Protein AF-A0A329MMB2-F1 (afdb_monomer)

Solvent-accessible surface area (backbone atoms only — not comparable to full-atom values): 5729 Å² total; per-residue (Å²): 140,61,60,68,58,57,50,53,51,51,48,53,54,57,24,58,40,92,62,51,73,84,52,43,76,79,70,34,66,76,32,42,66,60,53,67,73,36,66,72,32,73,73,44,34,53,77,32,51,30,72,44,97,88,69,50,75,46,72,27,49,34,32,33,62,42,69,69,101,70,48,25,33,40,25,25,41,86,37,25,74,76,40,34,66,47,79,62,45,78,42,63,74,73,66,49,98,90,85

Mean predicted aligned error: 3.73 Å

Secondary structure (DSSP, 8-state):
--HHHHHHHHHHHHHHSS--S--HHHH-TT-BPPPHHHHH-HHHHHTTEEE-TTS-EEE--EEEEE-SSS-EEEEEEEEGGGTEEEEEEEESPPP-TT-

pLDDT: mean 92.43, std 6.93, range [55.69, 97.94]

Radius of gyration: 13.41 Å; Cα contacts (8 Å, |Δi|>4): 160; chains: 1; bounding box: 36×26×33 Å

Sequence (99 aa):
MVQVLIRLQRMNVYFGDDDTDYNPQKLGFNARTESETVQQNPELKKLRKFRMPSGETEYFFDHIGFTGNYCGRIHFLPNKANKKCCIGYIGKHLKTKRF

Nearest PDB structures (foldseek):
  5ejk-assembly1_B  TM=3.476E-01  e=2.045E+00  Rous sarcoma virus - Prague C
  6u5v-assembly1_B  TM=2.923E-01  e=8.384E+00  Candida albicans

Organism: NCBI:txid450362

Foldseek 3Di:
DCFVVVLVVLLLVVLQDPDQDDDQVVSDQPKDFADPQQCVDPVSQVVQWAADPVRDIDGQRIWHWDDDPFTAIWGWARRSNVSDIGTRDDGHYGDDPVD

Structure (mmCIF, N/CA/C/O backbone):
data_AF-A0A329MMB2-F1
#
_entry.id   AF-A0A329MMB2-F1
#
loop_
_atom_site.group_PDB
_atom_site.id
_atom_site.type_symbol
_atom_site.label_atom_id
_atom_site.label_alt_id
_atom_site.label_comp_id
_atom_site.label_asym_id
_atom_site.label_entity_id
_atom_site.label_seq_id
_atom_site.pdbx_PDB_ins_code
_atom_site.Cartn_x
_atom_site.Cartn_y
_atom_site.Cartn_z
_atom_site.occupancy
_atom_site.B_iso_or_equiv
_atom_site.auth_seq_id
_atom_site.auth_comp_id
_atom_site.auth_asym_id
_atom_site.auth_atom_id
_atom_site.pdbx_PDB_model_num
ATOM 1 N N . MET A 1 1 ? -10.668 -2.129 -18.232 1.00 58.00 1 MET A N 1
ATOM 2 C CA . MET A 1 1 ? -10.299 -3.340 -17.463 1.00 58.00 1 MET A CA 1
ATOM 3 C C . MET A 1 1 ? -8.802 -3.426 -17.093 1.00 58.00 1 MET A C 1
ATOM 5 O O . MET A 1 1 ? -8.458 -4.257 -16.273 1.00 58.00 1 MET A O 1
ATOM 9 N N . VAL A 1 2 ? -7.911 -2.551 -17.598 1.00 81.62 2 VAL A N 1
ATOM 10 C CA . VAL A 1 2 ? -6.432 -2.709 -17.481 1.00 81.62 2 VAL A CA 1
ATOM 11 C C . VAL A 1 2 ? -5.780 -1.866 -16.355 1.00 81.62 2 VAL A C 1
ATOM 13 O O . VAL A 1 2 ? -4.575 -1.906 -16.133 1.00 81.62 2 VAL A O 1
ATOM 16 N N . GLN A 1 3 ? -6.562 -1.093 -15.594 1.00 89.00 3 GLN A N 1
ATOM 17 C CA . GLN A 1 3 ? -6.030 -0.073 -14.674 1.00 89.00 3 GLN A CA 1
ATOM 18 C C . GLN A 1 3 ? -5.229 -0.654 -13.493 1.00 89.00 3 GLN A C 1
ATOM 20 O O . GLN A 1 3 ? -4.197 -0.092 -13.124 1.00 89.00 3 GLN A O 1
ATOM 25 N N . VAL A 1 4 ? -5.668 -1.776 -12.915 1.00 91.94 4 VAL A N 1
ATOM 26 C CA . VAL A 1 4 ? -4.938 -2.443 -11.821 1.00 91.94 4 VAL A CA 1
ATOM 27 C C . VAL A 1 4 ? -3.590 -2.961 -12.322 1.00 91.94 4 VAL A C 1
ATOM 29 O O . VAL A 1 4 ? -2.569 -2.684 -11.702 1.00 91.94 4 VAL A O 1
ATOM 32 N N . LEU A 1 5 ? -3.565 -3.621 -13.485 1.00 93.25 5 LEU A N 1
ATOM 33 C CA . LEU A 1 5 ? -2.341 -4.177 -14.064 1.00 93.25 5 LE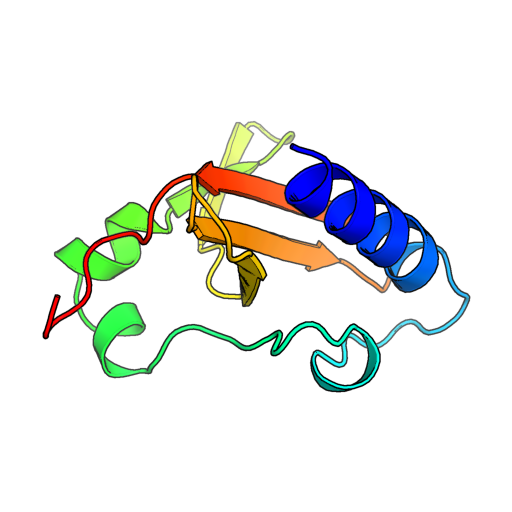U A CA 1
ATOM 34 C C . LEU A 1 5 ? -1.281 -3.099 -14.330 1.00 93.25 5 LEU A C 1
ATOM 36 O O . LEU A 1 5 ? -0.138 -3.273 -13.925 1.00 93.25 5 LEU A O 1
ATOM 40 N N . ILE A 1 6 ? -1.670 -1.963 -14.921 1.00 94.81 6 ILE A N 1
ATOM 41 C CA . ILE A 1 6 ? -0.758 -0.828 -15.180 1.00 94.81 6 ILE A CA 1
ATOM 42 C C . ILE A 1 6 ? -0.081 -0.354 -13.888 1.00 94.81 6 ILE A C 1
ATOM 44 O O . ILE A 1 6 ? 1.107 -0.036 -13.868 1.00 94.81 6 ILE A O 1
ATOM 48 N N . ARG A 1 7 ? -0.831 -0.324 -12.784 1.00 95.00 7 ARG A N 1
ATOM 49 C CA . ARG A 1 7 ? -0.315 0.101 -11.478 1.00 95.00 7 ARG A CA 1
ATOM 50 C C . ARG A 1 7 ? 0.628 -0.927 -10.881 1.00 95.00 7 ARG A C 1
ATOM 52 O O . ARG A 1 7 ? 1.692 -0.544 -10.414 1.00 95.00 7 ARG A O 1
ATOM 59 N N . LEU A 1 8 ? 0.282 -2.211 -10.959 1.00 95.69 8 LEU A N 1
ATOM 60 C CA . LEU A 1 8 ? 1.161 -3.294 -10.514 1.00 95.69 8 LEU A CA 1
ATOM 61 C C . LEU A 1 8 ? 2.472 -3.317 -11.309 1.00 95.69 8 LEU A C 1
ATOM 63 O O . LEU A 1 8 ? 3.538 -3.441 -10.716 1.00 95.69 8 LEU A O 1
ATOM 67 N N . GLN A 1 9 ? 2.415 -3.111 -12.627 1.00 96.06 9 GLN A N 1
ATOM 68 C CA . GLN A 1 9 ? 3.607 -2.994 -13.472 1.00 96.06 9 GLN A CA 1
ATOM 69 C C . GLN A 1 9 ? 4.468 -1.793 -13.069 1.00 96.06 9 GLN A C 1
ATOM 71 O O . GLN A 1 9 ? 5.676 -1.943 -12.886 1.00 96.06 9 GLN A O 1
ATOM 76 N N . ARG A 1 10 ? 3.863 -0.615 -12.857 1.00 96.19 10 ARG A N 1
ATOM 77 C CA . ARG A 1 10 ? 4.598 0.564 -12.378 1.00 96.19 10 ARG A CA 1
ATOM 78 C C . ARG A 1 10 ? 5.234 0.326 -11.013 1.00 96.19 10 ARG A C 1
ATOM 80 O O . ARG A 1 10 ? 6.388 0.699 -10.835 1.00 96.19 10 ARG A O 1
ATOM 87 N N . MET A 1 11 ? 4.506 -0.276 -10.072 1.00 96.50 11 MET A N 1
ATOM 88 C CA . MET A 1 11 ? 5.029 -0.620 -8.749 1.00 96.50 11 MET A CA 1
ATOM 89 C C . MET A 1 11 ? 6.203 -1.593 -8.868 1.00 96.50 11 MET A C 1
ATOM 91 O O . MET 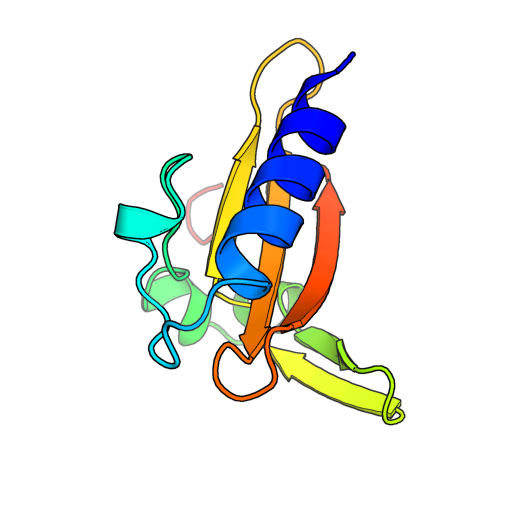A 1 11 ? 7.222 -1.364 -8.235 1.00 96.50 11 MET A O 1
ATOM 95 N N . ASN A 1 12 ? 6.110 -2.618 -9.719 1.00 96.00 12 ASN A N 1
ATOM 96 C CA . ASN A 1 12 ? 7.207 -3.561 -9.936 1.00 96.00 12 ASN A CA 1
ATOM 97 C C . ASN A 1 12 ? 8.474 -2.866 -10.459 1.00 96.00 12 ASN A C 1
ATOM 99 O O . ASN A 1 12 ? 9.558 -3.099 -9.937 1.00 96.00 12 ASN A O 1
ATOM 103 N N . VAL A 1 13 ? 8.331 -1.967 -11.441 1.00 96.19 13 VAL A N 1
ATOM 104 C CA . VAL A 1 13 ? 9.457 -1.169 -11.958 1.00 96.19 13 VAL A CA 1
ATOM 105 C C . VAL A 1 13 ? 10.021 -0.244 -10.879 1.00 96.19 13 VAL A C 1
ATOM 107 O O . VAL A 1 13 ? 11.225 -0.228 -10.664 1.00 96.19 13 VAL A O 1
ATOM 110 N N . TYR A 1 14 ? 9.159 0.510 -10.191 1.00 96.69 14 TYR A N 1
ATOM 111 C CA . TYR A 1 14 ? 9.576 1.464 -9.165 1.00 96.69 14 TYR A CA 1
ATOM 112 C C . TYR A 1 14 ? 10.280 0.768 -7.999 1.00 96.69 14 TYR A C 1
ATOM 114 O O . TYR A 1 14 ? 11.380 1.144 -7.629 1.00 96.69 14 TYR A O 1
ATOM 122 N N . PHE A 1 15 ? 9.697 -0.285 -7.424 1.00 95.88 15 PHE A N 1
ATOM 123 C CA . PHE A 1 15 ? 10.334 -0.972 -6.305 1.00 95.88 15 PHE A CA 1
ATOM 124 C C . PHE A 1 15 ? 11.598 -1.728 -6.731 1.00 95.88 15 PHE A C 1
ATOM 126 O O . PHE A 1 15 ? 12.518 -1.798 -5.925 1.00 95.88 15 PHE A O 1
ATOM 133 N N . GLY A 1 16 ? 11.689 -2.191 -7.981 1.00 94.19 16 GLY A N 1
ATOM 134 C CA . GLY A 1 16 ? 12.860 -2.883 -8.523 1.00 94.19 16 GLY A CA 1
ATOM 135 C C . GLY A 1 16 ? 14.077 -2.006 -8.846 1.00 94.19 16 GLY A C 1
ATOM 136 O O . GLY A 1 16 ? 15.153 -2.563 -9.065 1.00 94.19 16 GLY A O 1
ATOM 137 N N . ASP A 1 17 ? 13.931 -0.675 -8.888 1.00 91.75 17 ASP A N 1
ATOM 138 C CA . ASP A 1 17 ? 15.051 0.233 -9.177 1.00 91.75 17 ASP A CA 1
ATOM 139 C C . ASP A 1 17 ? 16.092 0.289 -8.032 1.00 91.75 17 ASP A C 1
ATOM 141 O O . ASP A 1 17 ? 15.868 -0.243 -6.939 1.00 91.75 17 ASP A O 1
ATOM 145 N N . ASP A 1 18 ? 17.253 0.897 -8.297 1.00 88.31 18 ASP A N 1
ATOM 146 C CA . ASP A 1 18 ? 18.383 0.963 -7.356 1.0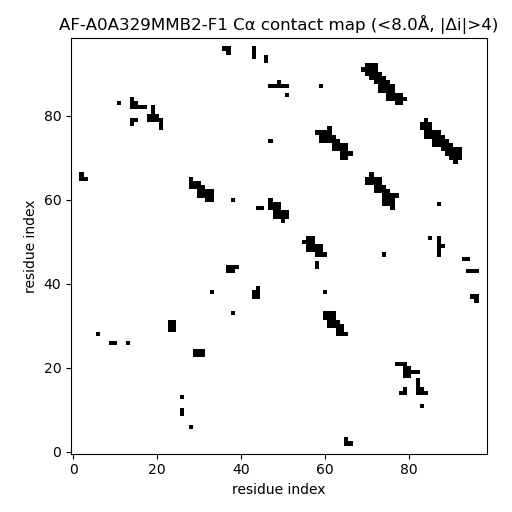0 88.31 18 ASP A CA 1
ATOM 147 C C . ASP A 1 18 ? 18.235 2.029 -6.252 1.00 88.31 18 ASP A C 1
ATOM 149 O O . ASP A 1 18 ? 19.076 2.087 -5.357 1.00 88.31 18 ASP A O 1
ATOM 153 N N . ASP A 1 19 ? 17.172 2.844 -6.267 1.00 87.38 19 ASP A N 1
ATOM 154 C CA . ASP A 1 19 ? 16.856 3.751 -5.157 1.00 87.38 19 ASP A CA 1
ATOM 155 C C . ASP A 1 19 ? 16.425 2.922 -3.938 1.00 87.38 19 ASP A C 1
ATOM 157 O O . ASP A 1 19 ? 15.625 1.986 -4.054 1.00 87.38 19 ASP A O 1
ATOM 161 N N . THR A 1 20 ? 16.952 3.253 -2.763 1.00 87.81 20 THR A N 1
ATOM 162 C CA . THR A 1 20 ? 16.616 2.582 -1.502 1.00 87.81 20 THR A CA 1
ATOM 163 C C . THR A 1 20 ? 15.497 3.284 -0.749 1.00 87.81 20 THR A C 1
ATOM 165 O O . THR A 1 20 ? 14.856 2.654 0.097 1.00 87.81 20 THR A O 1
ATOM 168 N N . ASP A 1 21 ? 15.220 4.548 -1.075 1.00 93.00 21 ASP A N 1
ATOM 169 C CA . ASP A 1 21 ? 14.284 5.382 -0.336 1.00 93.00 21 ASP A CA 1
ATOM 170 C C . ASP A 1 21 ? 12.905 5.395 -0.997 1.00 93.00 21 ASP A C 1
ATOM 172 O O . ASP A 1 21 ? 12.725 5.631 -2.197 1.00 93.00 21 ASP A O 1
ATOM 176 N N . TYR A 1 22 ? 11.876 5.149 -0.185 1.00 94.75 22 TYR A N 1
ATOM 177 C CA . TYR A 1 22 ? 10.502 5.249 -0.654 1.00 94.75 22 TYR A CA 1
ATOM 178 C C . TYR A 1 22 ? 10.084 6.717 -0.808 1.00 94.75 22 TYR A C 1
ATOM 180 O O . TYR A 1 22 ? 10.127 7.505 0.133 1.00 94.75 22 TYR A O 1
ATOM 188 N N . ASN A 1 23 ? 9.610 7.061 -2.003 1.00 95.12 23 ASN A N 1
ATOM 189 C CA . ASN A 1 23 ? 9.091 8.366 -2.369 1.00 95.12 23 AS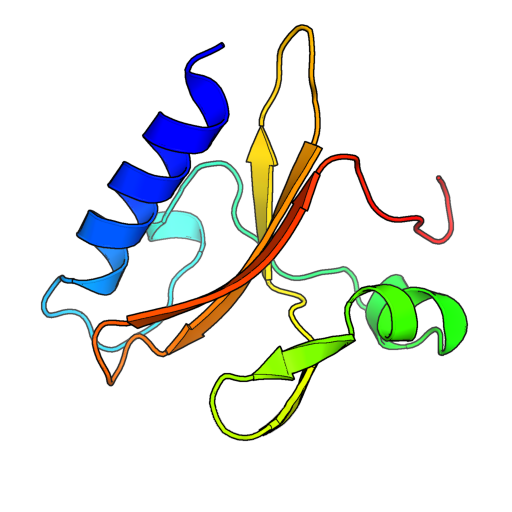N A CA 1
ATOM 190 C C . ASN A 1 23 ? 7.765 8.190 -3.144 1.00 95.12 23 ASN A C 1
ATOM 192 O O . ASN A 1 23 ? 7.776 7.782 -4.315 1.00 95.12 23 ASN A O 1
ATOM 196 N N . PRO A 1 24 ? 6.610 8.511 -2.531 1.00 95.31 24 PRO A N 1
ATOM 197 C CA . PRO A 1 24 ? 5.307 8.338 -3.168 1.00 95.31 24 PRO A CA 1
ATOM 198 C C . PRO A 1 24 ? 5.131 9.212 -4.419 1.00 95.31 24 PRO A C 1
ATOM 200 O O . PRO A 1 24 ? 4.498 8.793 -5.390 1.00 95.31 24 PRO A O 1
ATOM 203 N N . GLN A 1 25 ? 5.724 10.407 -4.454 1.00 95.19 25 GLN A N 1
ATOM 204 C CA . GLN A 1 25 ? 5.645 11.283 -5.623 1.00 95.19 25 GLN A CA 1
ATOM 205 C C . GLN A 1 25 ? 6.339 10.652 -6.837 1.00 95.19 25 GLN A C 1
ATOM 207 O O . GLN A 1 25 ? 5.787 10.695 -7.937 1.00 95.19 25 GLN A O 1
ATOM 212 N N . LYS A 1 26 ? 7.494 9.996 -6.641 1.00 95.38 26 LYS A N 1
ATOM 213 C CA . LYS A 1 26 ? 8.186 9.242 -7.703 1.00 95.38 26 LYS A CA 1
ATOM 214 C C . LYS A 1 26 ? 7.374 8.032 -8.170 1.00 95.38 26 LYS A C 1
ATOM 216 O O . LYS A 1 26 ? 7.340 7.751 -9.370 1.00 95.38 26 LYS A O 1
ATOM 221 N N . LEU A 1 27 ? 6.707 7.318 -7.259 1.00 96.31 27 LEU A N 1
ATOM 222 C CA . LEU A 1 27 ? 5.842 6.189 -7.624 1.00 96.31 27 LEU A CA 1
ATOM 223 C C . LEU A 1 27 ? 4.709 6.637 -8.568 1.00 96.31 27 LEU A C 1
ATOM 225 O O . LEU A 1 27 ? 4.423 5.957 -9.560 1.00 96.31 27 LEU A O 1
ATOM 229 N N . GLY A 1 28 ? 4.124 7.808 -8.302 1.00 96.00 28 GLY A N 1
ATOM 230 C CA . GLY A 1 28 ? 3.064 8.409 -9.109 1.00 96.00 28 GLY A CA 1
ATOM 231 C C . GLY A 1 28 ? 1.667 7.909 -8.728 1.00 96.00 28 GLY A C 1
ATOM 232 O O . GLY A 1 28 ? 1.440 7.424 -7.624 1.00 96.00 28 GLY A O 1
ATOM 233 N N . PHE A 1 29 ? 0.688 8.067 -9.627 1.00 95.06 29 PHE A N 1
ATOM 234 C CA . PHE A 1 29 ? -0.719 7.669 -9.407 1.00 95.06 29 PHE A CA 1
ATOM 235 C C . PHE A 1 29 ? -1.363 8.224 -8.125 1.00 95.06 29 PHE A C 1
ATOM 237 O O . PHE A 1 29 ? -2.258 7.602 -7.543 1.00 95.06 29 PHE A O 1
ATOM 244 N N . ASN A 1 30 ? -0.926 9.417 -7.709 1.00 94.31 30 ASN A N 1
ATOM 245 C CA . ASN A 1 30 ? -1.327 10.054 -6.457 1.00 94.31 30 ASN A CA 1
ATOM 246 C C . ASN A 1 30 ? -1.083 9.160 -5.230 1.00 94.31 30 ASN A C 1
ATOM 248 O O . ASN A 1 30 ? -1.919 9.149 -4.318 1.00 94.31 30 ASN A O 1
ATOM 252 N N . ALA A 1 31 ? 0.026 8.409 -5.233 1.00 97.00 31 ALA A N 1
ATOM 253 C CA . ALA A 1 31 ? 0.476 7.655 -4.073 1.00 97.00 31 ALA A CA 1
ATOM 254 C C . ALA A 1 31 ? 0.607 8.577 -2.863 1.00 97.00 31 ALA A C 1
ATOM 256 O O . ALA A 1 31 ? 1.087 9.707 -2.978 1.00 97.00 31 ALA A O 1
ATOM 257 N N . ARG A 1 32 ? 0.129 8.102 -1.718 1.00 96.31 32 ARG A N 1
ATOM 258 C CA . ARG A 1 32 ? 0.161 8.825 -0.447 1.00 96.31 32 ARG A CA 1
ATOM 259 C C . ARG A 1 32 ? -0.186 7.891 0.700 1.00 96.31 32 ARG A C 1
ATOM 261 O O . ARG A 1 32 ? -0.833 6.863 0.492 1.00 96.31 32 ARG A O 1
ATOM 268 N N . THR A 1 33 ? 0.157 8.325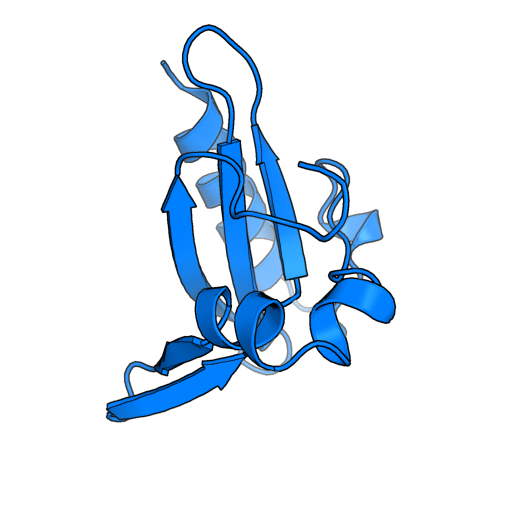 1.902 1.00 96.81 33 THR A N 1
ATOM 269 C CA . THR A 1 33 ? -0.281 7.686 3.140 1.00 96.81 33 THR A CA 1
ATOM 270 C C . THR A 1 33 ? -1.710 8.103 3.516 1.00 96.81 33 THR A C 1
ATOM 272 O O . THR A 1 33 ? -2.224 9.133 3.062 1.00 96.81 33 THR A O 1
ATOM 275 N N . GLU A 1 34 ? -2.382 7.278 4.317 1.00 94.50 34 GLU A N 1
ATOM 276 C CA . GLU A 1 34 ? -3.684 7.602 4.908 1.00 94.50 34 GLU A CA 1
ATOM 277 C C . GLU A 1 34 ? -3.593 8.834 5.814 1.00 94.50 34 GLU A C 1
ATOM 279 O O . GLU A 1 34 ? -2.554 9.109 6.412 1.00 94.50 34 GLU A O 1
ATOM 284 N N . SER A 1 35 ? -4.697 9.566 5.965 1.00 93.06 35 SER A N 1
ATOM 285 C CA . SER A 1 35 ? -4.719 10.747 6.833 1.00 93.06 35 SER A CA 1
ATOM 286 C C . SER A 1 35 ? -4.553 10.384 8.310 1.00 93.06 35 SER A C 1
ATOM 288 O O . SER A 1 35 ? -4.976 9.311 8.748 1.00 93.06 35 SER A O 1
ATOM 290 N N . GLU A 1 36 ? -4.037 11.318 9.114 1.00 92.44 36 GLU A N 1
ATOM 291 C CA . GLU A 1 36 ? -3.923 11.141 10.571 1.00 92.44 36 GLU A CA 1
ATOM 292 C C . GLU A 1 36 ? -5.250 10.733 11.212 1.00 92.44 36 GLU A C 1
ATOM 294 O O . GLU A 1 36 ? -5.290 9.863 12.074 1.00 92.44 36 GLU A O 1
ATOM 299 N N . THR A 1 37 ? -6.367 11.288 10.738 1.00 92.44 37 THR A N 1
ATOM 300 C CA . THR A 1 37 ? -7.700 10.936 11.238 1.00 92.44 37 THR A CA 1
ATOM 301 C C . THR A 1 37 ? -8.037 9.455 11.037 1.00 92.44 37 THR A C 1
ATOM 303 O O . THR A 1 37 ? -8.705 8.861 11.883 1.00 92.44 37 THR A O 1
ATOM 306 N N . VAL A 1 38 ? -7.605 8.849 9.926 1.00 91.38 38 VAL A N 1
ATOM 307 C CA 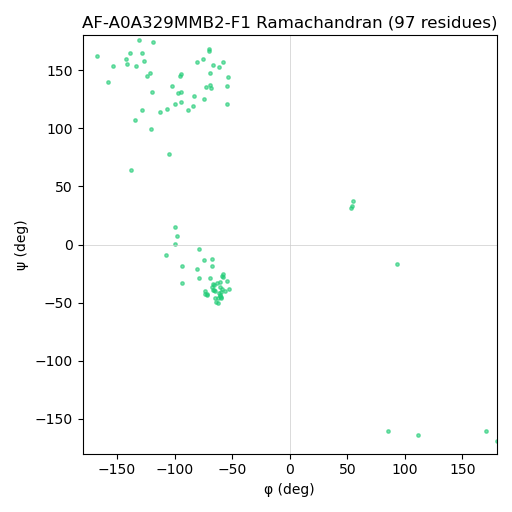. VAL A 1 38 ? -7.780 7.409 9.678 1.00 91.38 38 VAL A CA 1
ATOM 308 C C . VAL A 1 38 ? -6.827 6.602 10.555 1.00 91.38 38 VAL A C 1
ATOM 310 O O . VAL A 1 38 ? -7.251 5.609 11.140 1.00 91.38 38 VAL A O 1
ATOM 313 N N . GLN A 1 39 ? -5.572 7.038 10.685 1.00 93.06 39 GLN A N 1
ATOM 314 C CA . GLN A 1 39 ? -4.547 6.333 11.460 1.00 93.06 39 GLN A CA 1
ATOM 315 C C . GLN A 1 39 ? -4.830 6.338 12.973 1.00 93.06 39 GLN A C 1
ATOM 317 O O . GLN A 1 39 ? -4.599 5.339 13.656 1.00 93.06 39 GLN A O 1
ATOM 322 N N . GLN A 1 40 ? -5.376 7.437 13.499 1.00 92.81 40 GLN A N 1
ATOM 323 C CA . GLN A 1 40 ? -5.701 7.601 14.918 1.00 92.81 40 GLN A CA 1
ATOM 324 C C . GLN A 1 40 ? -7.028 6.933 15.307 1.00 92.81 40 GLN A C 1
ATOM 326 O O . GLN A 1 40 ? -7.230 6.615 16.477 1.00 92.81 40 GLN A O 1
ATOM 331 N N . ASN A 1 41 ? -7.929 6.675 14.353 1.00 93.62 41 ASN A N 1
ATOM 332 C CA . ASN A 1 41 ? -9.206 6.024 14.634 1.00 93.62 41 ASN A CA 1
ATOM 333 C C . ASN A 1 41 ? -9.055 4.484 14.656 1.00 93.62 41 ASN A C 1
ATOM 335 O O . ASN A 1 41 ? -8.718 3.897 13.623 1.00 93.62 41 ASN A O 1
ATOM 339 N N . PRO A 1 42 ? -9.342 3.802 15.784 1.00 93.56 42 PRO A N 1
ATOM 340 C CA . PRO A 1 42 ? -9.160 2.353 15.911 1.00 93.56 42 PRO A CA 1
ATOM 341 C C . PRO A 1 42 ? -9.944 1.512 14.898 1.00 93.56 42 PRO A C 1
ATOM 343 O O . PRO A 1 42 ? -9.408 0.537 14.370 1.00 93.56 42 PRO A O 1
ATOM 346 N N . GLU A 1 43 ? -11.176 1.908 14.582 1.00 93.88 43 GLU A N 1
ATOM 347 C CA . GLU A 1 43 ? -12.034 1.184 13.642 1.00 93.88 43 GLU A CA 1
ATOM 348 C C . GLU A 1 43 ? -11.534 1.346 12.204 1.00 93.88 43 GLU A C 1
ATOM 350 O O . GLU A 1 43 ? -11.447 0.380 11.445 1.00 93.88 43 GLU A O 1
ATOM 355 N N . LEU A 1 44 ? -11.133 2.564 11.828 1.00 93.62 44 LEU A N 1
ATOM 356 C CA . LEU A 1 44 ? -10.682 2.856 10.467 1.00 93.62 44 LEU A CA 1
ATOM 357 C C . LEU A 1 44 ? -9.291 2.284 10.177 1.00 93.62 44 LEU A C 1
ATOM 359 O O . LEU A 1 44 ? -9.077 1.741 9.086 1.00 93.62 44 LEU A O 1
ATOM 363 N N . LYS A 1 45 ? -8.361 2.360 11.141 1.00 95.19 45 LYS A N 1
ATOM 364 C CA . LYS A 1 45 ? -7.011 1.799 10.990 1.00 95.19 45 LYS A CA 1
ATOM 365 C C . LYS A 1 45 ? -7.034 0.274 10.914 1.00 95.19 45 LYS A C 1
ATOM 367 O O . LYS A 1 45 ? -6.257 -0.303 10.159 1.00 95.19 45 LYS A O 1
ATOM 372 N N . LYS A 1 46 ? -7.960 -0.391 11.621 1.00 95.69 46 LYS A N 1
ATOM 373 C CA . LYS A 1 46 ? -8.120 -1.855 11.581 1.00 95.69 46 LYS A CA 1
ATOM 374 C C . LYS A 1 46 ? -8.445 -2.363 10.175 1.00 95.69 46 LYS A C 1
ATOM 376 O O . LYS A 1 46 ? -7.974 -3.430 9.803 1.00 95.69 46 LYS A O 1
ATOM 381 N N . LEU A 1 47 ? -9.160 -1.578 9.365 1.00 95.62 47 LEU A N 1
ATOM 382 C CA . LEU A 1 47 ? -9.424 -1.910 7.958 1.00 95.62 47 LEU A CA 1
ATOM 383 C C . LEU A 1 47 ? -8.164 -1.882 7.076 1.00 95.62 47 LEU A C 1
ATOM 385 O O . LEU A 1 47 ? -8.188 -2.443 5.988 1.00 95.62 47 LEU A O 1
ATOM 389 N N . ARG A 1 48 ? -7.081 -1.229 7.523 1.00 97.12 48 ARG A N 1
ATOM 390 C CA . ARG A 1 48 ? -5.774 -1.197 6.842 1.00 97.12 48 ARG A CA 1
ATOM 391 C C . ARG A 1 48 ? -4.790 -2.213 7.422 1.00 97.12 48 ARG A C 1
ATOM 393 O O . ARG A 1 48 ? -3.615 -2.184 7.069 1.00 97.12 48 ARG A O 1
ATOM 400 N N . LYS A 1 49 ? -5.238 -3.078 8.334 1.00 97.00 49 LYS A N 1
ATOM 401 C CA . LYS A 1 49 ? -4.402 -4.109 8.940 1.00 97.00 49 LYS A CA 1
ATOM 402 C C . LYS A 1 49 ? -4.452 -5.368 8.080 1.00 97.00 49 LYS A C 1
ATOM 404 O O . LYS A 1 49 ? -5.507 -5.989 7.968 1.00 97.00 49 LYS A O 1
ATOM 409 N N . PHE A 1 50 ? -3.320 -5.753 7.502 1.00 96.62 50 PHE A N 1
ATOM 410 C CA . PHE A 1 50 ? -3.219 -6.912 6.612 1.00 96.62 50 PHE A CA 1
ATOM 411 C C . PHE A 1 50 ? -2.117 -7.863 7.063 1.00 96.62 50 PHE A C 1
ATOM 413 O O . PHE A 1 50 ? -1.208 -7.479 7.801 1.00 96.62 50 PHE A O 1
ATOM 420 N N . ARG A 1 51 ? -2.222 -9.127 6.642 1.00 94.69 51 ARG A N 1
ATOM 421 C CA . ARG A 1 51 ? -1.251 -10.168 6.981 1.00 94.69 51 ARG A CA 1
ATOM 422 C C . ARG A 1 51 ? -0.054 -10.103 6.033 1.00 94.69 51 ARG A C 1
ATOM 424 O O . ARG A 1 51 ? -0.224 -10.138 4.817 1.00 94.69 51 ARG A O 1
ATOM 431 N N . MET A 1 52 ? 1.137 -10.046 6.607 1.00 93.25 52 MET A N 1
ATOM 432 C CA . MET A 1 52 ? 2.417 -10.149 5.920 1.00 93.25 52 MET A CA 1
ATOM 433 C C . MET A 1 52 ? 2.708 -11.604 5.525 1.00 93.25 52 MET A C 1
ATOM 435 O O . MET A 1 52 ? 2.169 -12.532 6.138 1.00 93.25 52 MET A O 1
ATOM 439 N N . PRO A 1 53 ? 3.601 -11.848 4.547 1.00 88.06 53 PRO A N 1
ATOM 440 C CA . PRO A 1 53 ? 4.059 -13.200 4.223 1.00 88.06 53 PRO A CA 1
ATOM 441 C C . PRO A 1 53 ? 4.697 -13.940 5.410 1.00 88.06 53 PRO A C 1
ATOM 443 O O . PRO A 1 53 ? 4.610 -15.161 5.474 1.00 88.06 53 PRO A O 1
ATOM 446 N N . SER A 1 54 ? 5.282 -13.208 6.365 1.00 89.75 54 SER A N 1
ATOM 447 C CA . SER A 1 54 ? 5.824 -13.751 7.620 1.00 89.75 54 SER A CA 1
ATOM 448 C C . SER A 1 54 ? 4.754 -14.302 8.573 1.00 89.75 54 SER A C 1
ATOM 450 O O . SER A 1 54 ? 5.090 -14.976 9.539 1.00 89.75 54 SER A O 1
ATOM 452 N N . GLY A 1 55 ? 3.469 -14.023 8.328 1.00 90.00 55 GLY A N 1
ATOM 453 C CA . GLY A 1 55 ? 2.355 -14.376 9.213 1.00 90.00 55 GLY A CA 1
ATOM 454 C C . GLY A 1 55 ? 1.977 -13.272 10.203 1.00 90.00 55 GLY A C 1
ATOM 455 O O . GLY A 1 55 ? 0.859 -13.281 10.720 1.00 90.00 55 GLY A O 1
ATOM 456 N N . GLU A 1 56 ? 2.852 -12.288 10.406 1.00 94.19 56 GLU A N 1
ATOM 457 C CA . GLU A 1 56 ? 2.574 -11.100 11.212 1.00 94.19 56 GLU A CA 1
ATOM 458 C C . GLU A 1 56 ? 1.558 -10.180 10.525 1.00 94.19 56 GLU A C 1
ATOM 460 O O . GLU A 1 56 ? 1.238 -10.329 9.345 1.00 94.19 56 GLU A O 1
ATOM 465 N N . THR A 1 57 ? 1.017 -9.216 11.264 1.00 95.06 57 THR A N 1
ATOM 466 C CA . THR A 1 57 ? 0.060 -8.247 10.719 1.00 95.06 57 THR A CA 1
ATOM 467 C C . THR A 1 57 ? 0.584 -6.834 10.852 1.00 95.06 57 THR A C 1
ATOM 469 O O . THR A 1 57 ? 0.918 -6.419 11.960 1.00 95.06 57 THR A O 1
ATOM 472 N N . GLU A 1 58 ? 0.530 -6.078 9.763 1.00 96.62 58 GLU A N 1
ATOM 473 C CA . GLU A 1 58 ? 0.989 -4.692 9.702 1.00 96.62 58 GLU A CA 1
ATOM 474 C C . GLU A 1 58 ? -0.083 -3.766 9.123 1.00 96.62 58 GLU A C 1
ATOM 476 O O . GLU A 1 58 ? -1.079 -4.220 8.551 1.00 96.62 58 GLU A O 1
ATOM 481 N N . TYR A 1 59 ? 0.103 -2.457 9.302 1.00 97.06 59 TYR A N 1
ATOM 482 C CA . TYR A 1 59 ? -0.790 -1.440 8.752 1.00 97.06 59 TYR A CA 1
ATOM 483 C C . TYR A 1 59 ? -0.273 -0.922 7.410 1.00 97.06 59 TYR A C 1
ATOM 485 O O . TYR A 1 59 ? 0.825 -0.387 7.319 1.00 97.06 59 TYR A O 1
ATOM 493 N N . PHE A 1 60 ? -1.094 -1.039 6.369 1.00 97.62 60 PHE A N 1
ATOM 494 C CA . PHE A 1 60 ? -0.740 -0.655 5.004 1.00 97.62 60 PHE A CA 1
ATOM 495 C C . PHE A 1 60 ? -1.444 0.665 4.679 1.00 97.62 60 PHE A C 1
ATOM 497 O O . PHE A 1 60 ? -2.513 0.704 4.055 1.00 97.62 60 PHE A O 1
ATOM 504 N N . PHE A 1 61 ? -0.888 1.759 5.197 1.00 97.12 61 PHE A N 1
ATOM 505 C CA . PHE A 1 61 ? -1.462 3.096 5.039 1.00 97.12 61 PHE A CA 1
ATOM 506 C C . PHE A 1 61 ? -1.169 3.713 3.668 1.00 97.12 61 PHE A C 1
ATOM 508 O O . PHE A 1 61 ? -1.980 4.491 3.160 1.00 97.12 61 PHE A O 1
ATOM 515 N N . ASP A 1 62 ? -0.057 3.348 3.037 1.00 97.94 62 ASP A N 1
ATOM 516 C CA . ASP A 1 62 ? 0.246 3.803 1.688 1.00 97.94 62 ASP A CA 1
ATOM 517 C C . ASP A 1 62 ? -0.694 3.185 0.661 1.00 97.94 62 ASP A C 1
ATOM 519 O O . ASP A 1 62 ? -1.037 1.998 0.703 1.00 97.94 62 ASP A O 1
ATOM 523 N N . HIS A 1 63 ? -1.143 4.024 -0.268 1.00 97.44 63 HIS A N 1
ATOM 524 C CA . HIS A 1 63 ? -2.082 3.596 -1.284 1.00 97.44 63 HIS A CA 1
ATOM 525 C C . HIS A 1 63 ? -2.003 4.408 -2.576 1.00 97.44 63 HIS A C 1
ATOM 527 O O . HIS A 1 63 ? -1.696 5.599 -2.571 1.00 97.44 63 HIS A O 1
ATOM 533 N N . ILE A 1 64 ? -2.388 3.776 -3.686 1.00 97.31 64 ILE A N 1
ATOM 534 C CA . ILE A 1 64 ? -2.620 4.420 -4.991 1.00 97.31 64 ILE A CA 1
ATOM 535 C C . ILE A 1 64 ? -4.053 4.188 -5.456 1.00 97.31 64 ILE A C 1
ATOM 537 O O . ILE A 1 64 ? -4.647 3.146 -5.179 1.00 97.31 64 ILE A O 1
ATOM 541 N N . GLY A 1 65 ? -4.618 5.160 -6.173 1.00 94.81 65 GLY A N 1
ATOM 542 C CA . GLY A 1 65 ? -5.983 5.077 -6.696 1.00 94.81 65 GLY A CA 1
ATOM 543 C C . GLY A 1 65 ? -6.048 4.564 -8.135 1.00 94.81 65 GLY A C 1
ATOM 544 O O . GLY A 1 65 ? -5.187 4.875 -8.961 1.00 94.81 65 GLY A O 1
ATOM 545 N N . PHE A 1 66 ? -7.110 3.832 -8.468 1.00 93.19 66 PHE A N 1
ATOM 546 C CA . PHE A 1 66 ? -7.514 3.542 -9.845 1.00 93.19 66 PHE A CA 1
ATOM 547 C C . PHE A 1 66 ? -8.956 3.971 -10.115 1.00 93.19 66 PHE A C 1
ATOM 549 O O . PHE A 1 66 ? -9.816 3.918 -9.237 1.00 93.19 66 PHE A O 1
ATOM 556 N N . THR A 1 67 ? -9.204 4.427 -11.342 1.00 87.69 67 THR A N 1
ATOM 557 C CA . THR A 1 67 ? -10.480 4.997 -11.800 1.00 87.69 67 THR A CA 1
ATOM 558 C C . THR A 1 67 ? -11.083 4.168 -12.943 1.00 87.69 67 THR A C 1
ATOM 560 O O . THR A 1 67 ? -10.468 3.214 -13.425 1.00 87.69 67 THR A O 1
ATOM 563 N N . GLY A 1 68 ? -12.298 4.524 -13.371 1.00 80.50 68 GLY A N 1
ATOM 564 C CA . GLY A 1 68 ? -13.082 3.830 -14.400 1.00 80.50 68 GLY A CA 1
ATOM 565 C C . GLY A 1 68 ? -14.320 3.144 -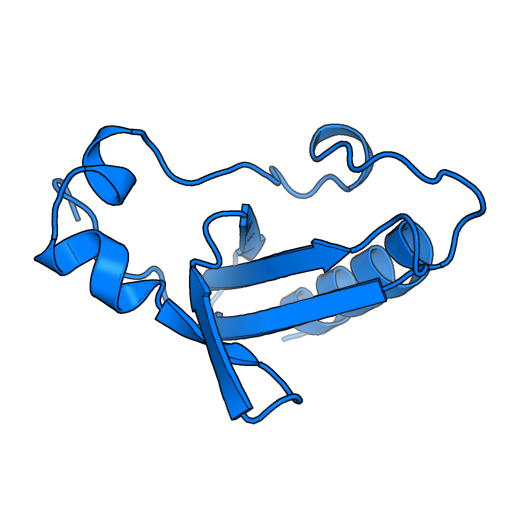13.814 1.00 80.50 68 GLY A C 1
ATOM 566 O O . GLY A 1 68 ? -14.700 3.428 -12.681 1.00 80.50 68 GLY A O 1
ATOM 567 N N . ASN A 1 69 ? -14.921 2.212 -14.565 1.00 80.00 69 ASN A N 1
ATOM 568 C CA . ASN A 1 69 ? -16.141 1.490 -14.151 1.00 80.00 69 ASN A CA 1
ATOM 569 C C . ASN A 1 69 ? -15.977 0.718 -12.829 1.00 80.00 69 ASN A C 1
ATOM 571 O O . ASN A 1 69 ? -16.952 0.473 -12.126 1.00 80.00 69 ASN A O 1
ATOM 575 N N . TYR A 1 70 ? -14.743 0.344 -12.488 1.00 82.38 70 TYR A N 1
ATOM 576 C CA . TYR A 1 70 ? -14.377 -0.175 -11.177 1.00 82.38 70 TYR A CA 1
ATOM 577 C C . TYR A 1 70 ? -13.308 0.739 -10.580 1.00 82.38 70 TYR A C 1
ATOM 579 O O . TYR A 1 70 ? -12.140 0.666 -10.965 1.00 82.38 70 TYR A O 1
ATOM 587 N N . CYS A 1 71 ? -13.723 1.637 -9.686 1.00 89.12 71 CYS A N 1
ATOM 588 C CA . CYS A 1 71 ? -12.835 2.553 -8.982 1.00 89.12 71 CYS A CA 1
ATOM 589 C C . CYS A 1 71 ? -12.445 1.994 -7.609 1.00 89.12 71 CYS A C 1
ATOM 591 O O . CYS A 1 71 ? -13.227 1.318 -6.935 1.00 89.12 71 CYS A O 1
ATOM 593 N N . GLY A 1 72 ? -11.214 2.265 -7.191 1.00 94.19 72 GLY A N 1
ATOM 594 C CA . GLY A 1 72 ? -10.680 1.655 -5.987 1.00 94.19 72 GLY A CA 1
ATOM 595 C C . GLY A 1 72 ? -9.257 2.072 -5.663 1.00 94.19 72 GLY A C 1
ATOM 596 O O . GLY A 1 72 ? -8.724 3.030 -6.229 1.00 94.19 72 GLY A O 1
ATOM 597 N N . ARG A 1 73 ? -8.658 1.362 -4.710 1.00 95.75 73 ARG A N 1
ATOM 598 C CA . ARG A 1 73 ? -7.295 1.586 -4.244 1.00 95.75 73 ARG A CA 1
ATOM 599 C C . ARG A 1 73 ? -6.515 0.286 -4.129 1.00 95.75 73 ARG A C 1
ATOM 601 O O . ARG A 1 73 ? -7.084 -0.784 -3.915 1.00 95.75 73 ARG A O 1
ATOM 608 N N . ILE A 1 74 ? -5.203 0.418 -4.264 1.00 97.31 74 ILE A N 1
ATOM 609 C CA . ILE A 1 74 ? -4.227 -0.605 -3.898 1.00 97.31 74 ILE A CA 1
ATOM 610 C C . ILE A 1 74 ? -3.558 -0.116 -2.621 1.00 97.31 74 ILE A C 1
ATOM 612 O O . ILE A 1 74 ? -2.926 0.937 -2.664 1.00 97.31 74 ILE A O 1
ATOM 616 N N . HIS A 1 75 ? -3.720 -0.845 -1.519 1.00 97.94 75 HIS A N 1
ATOM 617 C CA . HIS A 1 75 ? -3.010 -0.601 -0.262 1.00 97.94 75 HIS A CA 1
ATOM 618 C C . HIS A 1 75 ? -1.760 -1.468 -0.203 1.00 97.94 75 HIS A C 1
ATOM 620 O O . HIS A 1 75 ? -1.825 -2.678 -0.451 1.00 97.94 75 HIS A O 1
ATOM 626 N N . PHE A 1 76 ? -0.632 -0.854 0.135 1.00 97.75 76 PHE A N 1
ATOM 627 C CA . PHE A 1 76 ? 0.664 -1.513 0.139 1.00 97.75 76 PHE A CA 1
ATOM 628 C C . PHE A 1 76 ? 1.538 -1.063 1.313 1.00 97.75 76 PHE A C 1
ATOM 630 O O . PHE A 1 76 ? 1.314 -0.013 1.909 1.00 97.75 76 PHE A O 1
ATOM 637 N N . LEU A 1 77 ? 2.532 -1.888 1.634 1.00 96.94 77 LEU A N 1
ATOM 638 C CA . LEU A 1 77 ? 3.602 -1.585 2.575 1.00 96.94 77 LEU A CA 1
ATOM 639 C C . LEU A 1 77 ? 4.921 -1.503 1.785 1.00 96.94 77 LEU A C 1
ATOM 641 O O . LEU A 1 77 ? 5.332 -2.512 1.192 1.00 96.94 77 LEU A O 1
ATOM 645 N N . PRO A 1 78 ? 5.559 -0.322 1.693 1.00 95.75 78 PRO A N 1
ATOM 646 C CA . PRO A 1 78 ? 6.798 -0.154 0.943 1.00 95.75 78 PRO A CA 1
ATOM 647 C C . PRO A 1 78 ? 7.979 -0.805 1.676 1.00 95.75 78 PRO A C 1
ATOM 649 O O . PRO A 1 78 ? 8.157 -0.621 2.873 1.00 95.75 78 PRO A O 1
ATOM 652 N N . ASN A 1 79 ? 8.824 -1.534 0.944 1.00 92.19 79 ASN A N 1
ATOM 653 C CA . ASN A 1 79 ? 10.098 -2.056 1.444 1.00 92.19 79 ASN A CA 1
ATOM 654 C C . ASN A 1 79 ? 11.181 -1.882 0.368 1.00 92.19 79 ASN A C 1
ATOM 656 O O . ASN A 1 79 ? 11.704 -2.837 -0.220 1.00 92.19 79 ASN A O 1
ATOM 660 N N . LYS A 1 80 ? 11.452 -0.611 0.066 1.00 89.38 80 LYS A N 1
ATOM 661 C CA . LYS A 1 80 ? 12.294 -0.203 -1.057 1.00 89.38 80 LYS A CA 1
ATOM 662 C C . LYS A 1 80 ? 13.755 -0.632 -0.884 1.00 89.38 80 LYS A C 1
ATOM 664 O O . LYS A 1 80 ? 14.343 -1.107 -1.848 1.00 89.38 80 LYS A O 1
ATOM 669 N N . ALA A 1 81 ? 14.273 -0.628 0.345 1.00 87.38 81 AL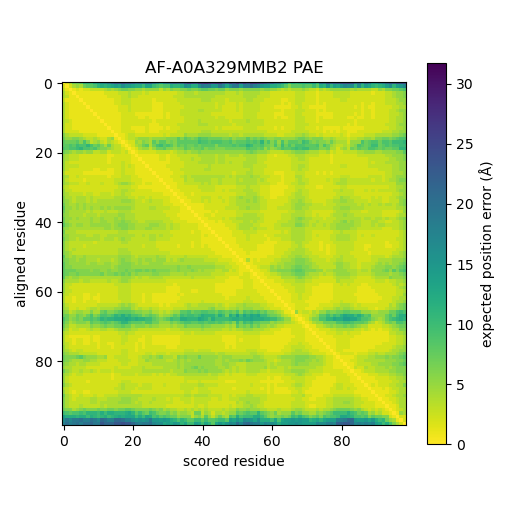A A N 1
ATOM 670 C CA . ALA A 1 81 ? 15.591 -1.175 0.681 1.00 87.38 81 ALA A CA 1
ATOM 671 C C . ALA A 1 81 ? 15.777 -2.641 0.236 1.00 87.38 81 ALA A C 1
ATOM 673 O O . ALA A 1 81 ? 16.869 -3.039 -0.153 1.00 87.38 81 ALA A O 1
ATOM 674 N N . ASN A 1 82 ? 14.701 -3.436 0.226 1.00 92.00 82 ASN A N 1
ATOM 675 C CA . ASN A 1 82 ? 14.712 -4.820 -0.259 1.00 92.00 82 ASN A CA 1
ATOM 676 C C . ASN A 1 82 ? 14.172 -4.967 -1.691 1.00 92.00 82 ASN A C 1
ATOM 678 O O . ASN A 1 82 ? 13.824 -6.074 -2.108 1.00 92.00 82 ASN A O 1
ATOM 682 N N . LYS A 1 83 ? 14.062 -3.854 -2.426 1.00 94.00 83 LYS A N 1
ATOM 683 C CA . LYS A 1 83 ? 13.520 -3.748 -3.786 1.00 94.00 83 LYS A CA 1
ATOM 684 C C . LYS A 1 83 ? 12.111 -4.327 -3.951 1.00 94.00 83 LYS A C 1
ATOM 686 O O . LYS A 1 83 ? 11.768 -4.910 -4.980 1.00 94.00 83 LYS A O 1
ATOM 691 N N . LYS A 1 84 ? 11.288 -4.229 -2.901 1.00 92.69 84 LYS A N 1
ATOM 692 C CA . LYS A 1 84 ? 9.979 -4.893 -2.820 1.00 92.69 84 LYS A CA 1
ATOM 693 C C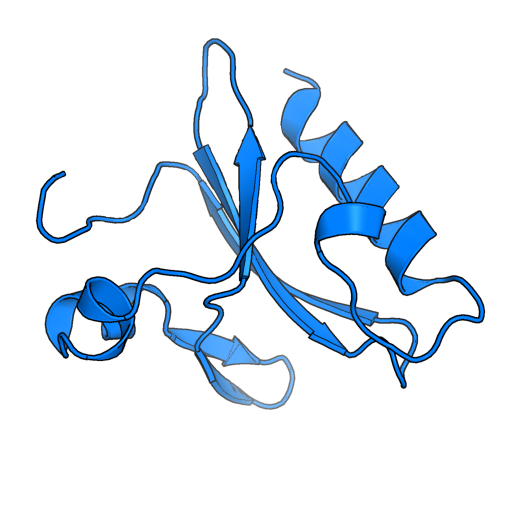 . LYS A 1 84 ? 8.908 -3.987 -2.216 1.00 92.69 84 LYS A C 1
ATOM 695 O O . LYS A 1 84 ? 9.178 -2.985 -1.562 1.00 92.69 84 LYS A O 1
ATOM 700 N N . CYS A 1 85 ? 7.657 -4.384 -2.398 1.00 94.69 85 CYS A N 1
ATOM 701 C CA . CYS A 1 85 ? 6.537 -3.923 -1.586 1.00 94.69 85 CYS A CA 1
ATOM 702 C C . CYS A 1 85 ? 5.590 -5.095 -1.332 1.00 94.69 85 CYS A C 1
ATOM 704 O O . CYS A 1 85 ? 5.560 -6.052 -2.109 1.00 94.69 85 CYS A O 1
ATOM 706 N N . CYS A 1 86 ? 4.818 -5.024 -0.253 1.00 95.69 86 CYS A N 1
ATOM 707 C CA . CYS A 1 86 ? 3.751 -5.983 0.016 1.00 95.69 86 CYS A CA 1
ATOM 708 C C . CYS A 1 86 ? 2.406 -5.351 -0.327 1.00 95.69 86 CYS A C 1
ATOM 710 O O . CYS A 1 86 ? 2.157 -4.210 0.047 1.00 95.69 86 CYS A O 1
ATOM 712 N N . ILE A 1 87 ? 1.521 -6.088 -0.996 1.00 96.69 87 ILE A N 1
ATOM 713 C CA . ILE A 1 87 ? 0.155 -5.636 -1.282 1.00 96.69 87 ILE A CA 1
ATOM 714 C C . ILE A 1 87 ? -0.782 -6.268 -0.261 1.00 96.69 87 ILE A C 1
ATOM 716 O O . ILE A 1 87 ? -0.866 -7.489 -0.172 1.00 96.69 87 ILE A O 1
ATOM 720 N N . GLY A 1 88 ? -1.486 -5.428 0.494 1.00 96.00 88 GLY A N 1
ATOM 721 C CA . GLY A 1 88 ? -2.445 -5.872 1.505 1.00 96.00 88 GLY A CA 1
ATOM 722 C C . GLY A 1 88 ? -3.868 -5.961 0.963 1.00 96.00 88 GLY A C 1
ATOM 723 O O . GLY A 1 88 ? -4.635 -6.831 1.369 1.00 96.00 88 GLY A O 1
ATOM 724 N N . TYR A 1 89 ? -4.225 -5.080 0.021 1.00 96.56 89 TYR A N 1
ATOM 725 C CA . TYR A 1 89 ? -5.581 -5.009 -0.520 1.00 96.56 89 TYR A CA 1
ATOM 726 C C . TYR A 1 89 ? -5.633 -4.353 -1.901 1.00 96.56 89 TYR A C 1
ATOM 728 O O . TYR A 1 89 ? -4.987 -3.333 -2.138 1.00 96.56 89 TYR A O 1
ATOM 736 N N . ILE A 1 90 ? -6.462 -4.910 -2.788 1.00 95.75 90 ILE A N 1
ATOM 737 C CA . ILE A 1 90 ? -6.859 -4.310 -4.066 1.00 95.75 90 ILE A CA 1
ATOM 738 C C . ILE A 1 90 ? -8.381 -4.341 -4.123 1.00 95.75 90 ILE A C 1
ATOM 740 O O . ILE A 1 90 ? -8.979 -5.415 -4.164 1.00 95.75 90 ILE A O 1
ATOM 744 N N . GLY A 1 91 ? -9.020 -3.177 -4.151 1.00 94.44 91 GLY A N 1
ATOM 745 C CA . GLY A 1 91 ? -10.473 -3.142 -4.253 1.00 94.44 91 GLY A CA 1
ATOM 746 C C . GLY A 1 91 ? -11.076 -1.768 -4.041 1.00 94.44 91 GLY A C 1
ATOM 747 O O . GLY A 1 91 ? -10.396 -0.753 -4.181 1.00 94.44 91 GLY A O 1
ATOM 748 N N . LYS A 1 92 ? -12.373 -1.736 -3.727 1.00 93.75 92 LYS A N 1
ATOM 749 C CA . LYS A 1 92 ? -13.117 -0.494 -3.482 1.00 93.75 92 LYS A CA 1
ATOM 750 C C . LYS A 1 92 ? -12.485 0.319 -2.354 1.00 93.75 92 LYS A C 1
ATOM 752 O O . LYS A 1 92 ? -11.798 -0.199 -1.483 1.00 93.75 92 LYS A O 1
ATOM 757 N N . HIS A 1 93 ? -12.757 1.617 -2.364 1.00 92.56 93 HIS A N 1
ATOM 758 C CA . HIS A 1 93 ? -12.296 2.515 -1.315 1.00 92.56 93 HIS A CA 1
ATOM 759 C C . HIS A 1 93 ? -12.741 2.020 0.071 1.00 92.56 93 HIS A C 1
ATOM 761 O O . HIS A 1 93 ? -13.937 1.878 0.324 1.00 92.56 93 HIS A O 1
ATOM 767 N N . LEU A 1 94 ? -11.787 1.770 0.970 1.00 92.38 94 LEU A N 1
ATOM 768 C CA . LEU A 1 94 ? -12.090 1.407 2.354 1.00 92.38 94 LEU A CA 1
ATOM 769 C C . LEU A 1 94 ? -12.682 2.610 3.095 1.00 92.38 94 LEU A C 1
ATOM 771 O O . LEU A 1 94 ? -12.295 3.751 2.830 1.00 92.38 94 LEU A O 1
ATOM 775 N N . LYS A 1 95 ? -13.580 2.364 4.055 1.00 89.94 95 LYS A N 1
ATOM 776 C CA . LYS A 1 95 ? -14.252 3.430 4.815 1.00 89.94 95 LYS A CA 1
ATOM 777 C C . LYS A 1 95 ? -13.252 4.399 5.448 1.00 89.94 95 LYS A C 1
ATOM 779 O O . LYS A 1 95 ? -12.175 3.997 5.896 1.00 89.94 95 LYS A O 1
ATOM 784 N N . THR A 1 96 ? -13.620 5.666 5.496 1.00 88.19 96 THR A N 1
ATOM 785 C CA . THR A 1 96 ? -12.918 6.760 6.171 1.00 88.19 96 THR A CA 1
ATOM 786 C C . THR A 1 96 ? -13.916 7.528 7.033 1.00 88.19 96 THR A C 1
ATOM 788 O O . THR A 1 96 ? -15.108 7.253 7.012 1.00 88.19 96 THR A O 1
ATOM 791 N N . LYS A 1 97 ? -13.466 8.528 7.797 1.00 77.62 97 LYS A N 1
ATOM 792 C CA . LYS A 1 97 ? -14.370 9.287 8.680 1.00 77.62 97 LYS A CA 1
ATOM 793 C C . LYS A 1 97 ? -15.525 9.978 7.932 1.00 77.62 97 LYS A C 1
ATOM 795 O O . LYS A 1 97 ? -16.559 10.230 8.536 1.00 77.62 97 LYS A O 1
ATOM 800 N N . ARG A 1 98 ? -15.340 10.318 6.651 1.00 69.50 98 ARG A N 1
ATOM 801 C CA . ARG A 1 98 ? -16.325 11.053 5.835 1.00 69.50 98 ARG A CA 1
ATOM 802 C C . ARG A 1 98 ? -17.038 10.199 4.776 1.00 69.50 98 ARG A C 1
ATOM 804 O O . ARG A 1 98 ? -17.965 10.713 4.162 1.00 69.50 98 ARG A O 1
ATOM 811 N N . PHE A 1 99 ? -16.606 8.955 4.549 1.00 55.69 99 PHE A N 1
ATOM 812 C CA . PHE A 1 99 ? -17.071 8.096 3.450 1.00 55.69 99 PHE A CA 1
ATOM 813 C C . PHE A 1 99 ? -17.087 6.625 3.853 1.00 55.69 99 PHE A C 1
ATOM 815 O O . PHE A 1 99 ? -16.054 6.180 4.404 1.00 55.69 99 PHE A O 1
#